Protein AF-A0A7C0UUV0-F1 (afdb_monomer_lite)

Radius of gyration: 14.95 Å; chains: 1; bounding box: 36×32×47 Å

Foldseek 3Di:
DEEWEFAPEEFEDPEEAEADDPDDPDQDEHEEYEYWLYEYADEVYFYYYHYPHHYNAYHQWDDWDQPAGPLGARTTIGYEFAYLVQPTCQSPADDPPSRQWGPQWDDTPPRDIHRTHGHRPDPDDRDGDDDGPRDRPTDD

pLDDT: mean 77.78, std 16.34, range [39.25, 96.31]

Sequence (140 aa):
LKDSYFYNNEVYCDRVLHIGSHYLPHISTIKNVVFYNNLFHIADDPLYIGSAVNIKALLFIVTMSLDPNIAGGLMLGGNYWSKSDGTGFSQTCKDSNSDGFCDEAYAGAPGIHDHFPLVDKSKRNSGAGVGCNRDLKLQM

Structure (mmCIF, N/CA/C/O backbone):
data_AF-A0A7C0UUV0-F1
#
_entry.id   AF-A0A7C0UUV0-F1
#
loop_
_atom_site.group_PDB
_atom_site.id
_atom_site.type_symbol
_atom_site.label_atom_id
_atom_site.label_alt_id
_atom_site.label_comp_id
_atom_site.label_asym_id
_atom_site.label_entity_id
_atom_site.label_seq_id
_atom_site.pdbx_PDB_ins_code
_atom_site.Cartn_x
_atom_site.Cartn_y
_atom_site.Cartn_z
_atom_site.occupancy
_atom_site.B_iso_or_equiv
_atom_site.auth_seq_id
_atom_site.auth_comp_id
_atom_site.auth_asym_id
_atom_site.auth_atom_id
_atom_site.pdbx_PDB_model_num
ATOM 1 N N . LEU A 1 1 ? 16.273 9.819 -16.321 1.00 69.06 1 LEU A N 1
ATOM 2 C CA . LEU A 1 1 ? 15.365 8.688 -16.020 1.00 69.06 1 LEU A CA 1
ATOM 3 C C . LEU A 1 1 ? 14.169 9.263 -15.283 1.00 69.06 1 LEU A C 1
ATOM 5 O O . LEU A 1 1 ? 14.400 10.068 -14.389 1.00 69.06 1 LEU A O 1
ATOM 9 N N . LYS A 1 2 ? 12.947 8.938 -15.702 1.00 74.75 2 LYS A N 1
ATOM 10 C CA . LYS A 1 2 ? 11.724 9.459 -15.079 1.00 74.75 2 LYS A CA 1
ATOM 11 C C . LYS A 1 2 ? 11.225 8.493 -14.008 1.00 74.75 2 LYS A C 1
ATOM 13 O O . LYS A 1 2 ? 11.501 7.293 -14.101 1.00 74.75 2 LYS A O 1
ATOM 18 N N . ASP A 1 3 ? 10.519 9.044 -13.033 1.00 82.12 3 ASP A N 1
ATOM 19 C CA . ASP A 1 3 ? 9.720 8.274 -12.087 1.00 82.12 3 ASP A CA 1
ATOM 20 C C . ASP A 1 3 ? 8.325 8.049 -12.691 1.00 82.12 3 ASP A C 1
ATOM 22 O O . ASP A 1 3 ? 7.911 8.760 -13.610 1.00 82.12 3 ASP A O 1
ATOM 26 N N . SER A 1 4 ? 7.630 7.012 -12.244 1.00 82.44 4 SER A N 1
ATOM 27 C CA . SER A 1 4 ? 6.272 6.677 -12.673 1.00 82.44 4 SER A CA 1
ATOM 28 C C . SER A 1 4 ? 5.428 6.378 -11.451 1.00 82.44 4 SER A C 1
ATOM 30 O O . SER A 1 4 ? 5.865 5.636 -10.575 1.00 82.44 4 SER A O 1
ATOM 32 N N . TYR A 1 5 ? 4.235 6.959 -11.395 1.00 83.94 5 TYR A N 1
ATOM 33 C CA . TYR A 1 5 ? 3.374 6.902 -10.224 1.00 83.94 5 TYR A CA 1
ATOM 34 C C . TYR A 1 5 ? 2.109 6.112 -10.548 1.00 83.94 5 TYR A C 1
ATOM 36 O O . TYR A 1 5 ? 1.467 6.313 -11.578 1.00 83.94 5 TYR A O 1
ATOM 44 N N . PHE A 1 6 ? 1.753 5.215 -9.641 1.00 83.19 6 PHE A N 1
ATOM 45 C CA . PHE A 1 6 ? 0.526 4.443 -9.664 1.00 83.19 6 PHE A CA 1
ATOM 46 C C . PHE A 1 6 ? -0.210 4.749 -8.374 1.00 83.19 6 PHE A C 1
ATOM 48 O O . PHE A 1 6 ? 0.236 4.360 -7.294 1.00 83.19 6 PHE A O 1
ATOM 55 N N . TYR A 1 7 ? -1.307 5.490 -8.485 1.00 87.25 7 TYR A N 1
ATOM 56 C CA . TYR A 1 7 ? -2.090 5.887 -7.330 1.00 87.25 7 TYR A CA 1
ATOM 57 C C . TYR A 1 7 ? -3.570 6.005 -7.634 1.00 87.25 7 TYR A C 1
ATOM 59 O O . TYR A 1 7 ? -3.967 6.202 -8.784 1.00 87.25 7 TYR A O 1
ATOM 67 N N . ASN A 1 8 ? -4.380 5.888 -6.583 1.00 86.38 8 ASN A N 1
ATOM 68 C CA . ASN A 1 8 ? -5.836 5.938 -6.657 1.00 86.38 8 ASN A CA 1
ATOM 69 C C . ASN A 1 8 ? -6.431 4.860 -7.582 1.00 86.38 8 ASN A C 1
ATOM 71 O O . ASN A 1 8 ? -7.452 5.079 -8.236 1.00 86.38 8 ASN A O 1
ATOM 75 N N . ASN A 1 9 ? -5.770 3.701 -7.664 1.00 82.00 9 ASN A N 1
ATOM 76 C CA . ASN A 1 9 ? -6.255 2.551 -8.416 1.00 82.00 9 ASN A CA 1
ATOM 77 C C . ASN A 1 9 ? -6.900 1.530 -7.488 1.00 82.00 9 ASN A C 1
ATOM 79 O O . ASN A 1 9 ? -6.470 1.345 -6.351 1.00 82.00 9 ASN A O 1
ATOM 83 N N . GLU A 1 10 ? -7.873 0.809 -8.025 1.00 82.88 10 GLU A N 1
ATOM 84 C CA . GLU A 1 10 ? -8.420 -0.391 -7.411 1.00 82.88 10 GLU A CA 1
ATOM 85 C C . GLU A 1 10 ? -8.028 -1.595 -8.267 1.00 82.88 10 GLU A C 1
ATOM 87 O O . GLU A 1 10 ? -8.292 -1.640 -9.470 1.00 82.88 10 GLU A O 1
ATOM 92 N N . VAL A 1 11 ? -7.325 -2.534 -7.647 1.00 77.75 11 VAL A N 1
ATOM 93 C CA . VAL A 1 11 ? -6.584 -3.599 -8.309 1.00 77.75 11 VAL A CA 1
ATOM 94 C C . VAL A 1 11 ? -7.124 -4.922 -7.820 1.00 77.75 11 VAL A C 1
ATOM 96 O O . VAL A 1 11 ? -6.923 -5.301 -6.673 1.00 77.75 11 VAL A O 1
ATOM 99 N N . TYR A 1 12 ? -7.788 -5.635 -8.713 1.00 73.75 12 TYR A N 1
ATOM 100 C CA . TYR A 1 12 ? -8.291 -6.977 -8.474 1.00 73.75 12 TYR A CA 1
ATOM 101 C C . TYR A 1 12 ? -7.336 -7.919 -9.198 1.00 73.75 12 TYR A C 1
ATOM 103 O O . TYR A 1 12 ? -7.251 -7.856 -10.425 1.00 73.75 12 TYR A O 1
ATOM 111 N N . CYS A 1 13 ? -6.521 -8.685 -8.471 1.00 62.88 13 CYS A N 1
ATOM 112 C CA . CYS A 1 13 ? -5.468 -9.492 -9.086 1.00 62.88 13 CYS A CA 1
ATOM 113 C C . CYS A 1 13 ? -5.557 -10.964 -8.707 1.00 62.88 13 CYS A C 1
ATOM 115 O O . CYS A 1 13 ? -5.353 -11.333 -7.555 1.00 62.88 13 CYS A O 1
ATOM 117 N N . ASP A 1 14 ? -5.689 -11.785 -9.752 1.00 53.75 14 ASP A N 1
ATOM 118 C CA . ASP A 1 14 ? -5.602 -13.240 -9.675 1.00 53.75 14 ASP A CA 1
ATOM 119 C C . ASP A 1 14 ? -4.273 -13.782 -10.223 1.00 53.75 14 ASP A C 1
ATOM 121 O O . ASP A 1 14 ? -4.202 -14.999 -10.366 1.00 53.75 14 ASP A O 1
ATOM 125 N N . ARG A 1 15 ? -3.262 -12.947 -10.587 1.00 57.81 15 ARG A N 1
ATOM 126 C CA . ARG A 1 15 ? -1.835 -13.383 -10.615 1.00 57.81 15 ARG A CA 1
ATOM 127 C C . ARG A 1 15 ? -0.718 -12.408 -11.039 1.00 57.81 15 ARG A C 1
ATOM 129 O O . ARG A 1 15 ? 0.405 -12.673 -10.631 1.00 57.81 15 ARG A O 1
ATOM 136 N N . VAL A 1 16 ? -0.896 -11.328 -11.814 1.00 62.53 16 VAL A N 1
ATOM 137 C CA . VAL A 1 16 ? 0.264 -10.475 -12.210 1.00 62.53 16 VAL A CA 1
ATOM 138 C C . VAL A 1 16 ? -0.127 -9.025 -12.509 1.00 62.53 16 VAL A C 1
ATOM 140 O O . VAL A 1 16 ? -1.012 -8.783 -13.327 1.00 62.53 16 VAL A O 1
ATOM 143 N N . LEU A 1 17 ? 0.607 -8.069 -11.934 1.00 71.31 17 LEU A N 1
ATOM 144 C CA . LEU A 1 17 ? 0.641 -6.677 -12.362 1.00 71.31 17 LEU A CA 1
ATOM 145 C C . LEU A 1 17 ? 1.739 -6.463 -13.415 1.00 71.31 17 LEU A C 1
ATOM 147 O O . LEU A 1 17 ? 2.918 -6.634 -13.113 1.00 71.31 17 LEU A O 1
ATOM 151 N N . HIS A 1 18 ? 1.377 -6.050 -14.631 1.00 70.06 18 HIS A N 1
ATOM 152 C CA . HIS A 1 18 ? 2.342 -5.753 -15.695 1.00 70.06 18 HIS A CA 1
ATOM 153 C C . HIS A 1 18 ? 2.662 -4.255 -15.785 1.00 70.06 18 HIS A C 1
ATOM 155 O O . HIS A 1 18 ? 1.771 -3.428 -15.966 1.00 70.06 18 HIS A O 1
ATOM 161 N N . ILE A 1 19 ? 3.949 -3.908 -15.711 1.00 72.00 19 ILE A N 1
ATOM 162 C CA . ILE A 1 19 ? 4.464 -2.549 -15.899 1.00 72.00 19 ILE A CA 1
ATOM 163 C C . ILE A 1 19 ? 5.066 -2.425 -17.308 1.00 72.00 19 ILE A C 1
ATOM 165 O O . ILE A 1 19 ? 6.043 -3.096 -17.650 1.00 72.00 19 ILE A O 1
ATOM 169 N N . GLY A 1 20 ? 4.494 -1.523 -18.111 1.00 63.03 20 GLY A N 1
ATOM 170 C CA . GLY A 1 20 ? 4.870 -1.285 -19.510 1.00 63.03 20 GLY A CA 1
ATOM 171 C C . GLY A 1 20 ? 3.947 -2.009 -20.497 1.00 63.03 20 GLY A C 1
ATOM 172 O O . GLY A 1 20 ? 3.619 -3.176 -20.311 1.00 63.03 20 GLY A O 1
ATOM 173 N N . SER A 1 21 ? 3.491 -1.307 -21.539 1.00 53.56 21 SER A N 1
ATOM 174 C CA . SER A 1 21 ? 2.596 -1.864 -22.559 1.00 53.56 21 SER A CA 1
ATOM 175 C C . SER A 1 21 ? 3.356 -2.574 -23.687 1.00 53.56 21 SER A C 1
ATOM 177 O O . SER A 1 21 ? 4.520 -2.287 -23.967 1.00 53.56 21 SER A O 1
ATOM 179 N N . HIS A 1 22 ? 2.640 -3.470 -24.370 1.00 50.31 22 HIS A N 1
ATOM 180 C CA . HIS A 1 22 ? 3.045 -4.355 -25.473 1.00 50.31 22 HIS A CA 1
ATOM 181 C C . HIS A 1 22 ? 3.671 -3.701 -26.732 1.00 50.31 22 HIS A C 1
ATOM 183 O O . HIS A 1 22 ? 3.867 -4.394 -27.726 1.00 50.31 22 HIS A O 1
ATOM 189 N N . TYR A 1 23 ? 3.992 -2.403 -26.741 1.00 42.34 23 TYR A N 1
ATOM 190 C CA . TYR A 1 23 ? 4.429 -1.687 -27.948 1.00 42.34 23 TYR A CA 1
ATOM 191 C C . TYR A 1 23 ? 5.442 -0.566 -27.660 1.00 42.34 23 TYR A C 1
ATOM 193 O O . TYR A 1 23 ? 5.202 0.597 -27.976 1.00 42.34 23 TYR A O 1
ATOM 201 N N . LEU A 1 24 ? 6.613 -0.896 -27.105 1.00 50.31 24 LEU A N 1
ATOM 202 C CA . LEU A 1 24 ? 7.768 0.009 -27.155 1.00 50.31 24 LEU A CA 1
ATOM 203 C C . LEU A 1 24 ? 8.971 -0.697 -27.803 1.00 50.31 24 LEU A C 1
ATOM 205 O O . LEU A 1 24 ? 9.565 -1.572 -27.178 1.00 50.31 24 LEU A O 1
ATOM 209 N N . PRO A 1 25 ? 9.380 -0.314 -29.030 1.00 46.84 25 PRO A N 1
ATOM 210 C CA . PRO A 1 25 ? 10.574 -0.860 -29.683 1.00 46.84 25 PRO A CA 1
ATOM 211 C C . PRO A 1 25 ? 11.894 -0.375 -29.053 1.00 46.84 25 PRO A C 1
ATOM 213 O O . PRO A 1 25 ? 12.971 -0.767 -29.491 1.00 46.84 25 PRO A O 1
ATOM 216 N N . HIS A 1 26 ? 11.833 0.448 -28.003 1.00 53.47 26 HIS A N 1
ATOM 217 C CA . HIS A 1 26 ? 12.985 0.856 -27.210 1.00 53.47 26 HIS A CA 1
ATOM 218 C C . HIS A 1 26 ? 12.741 0.489 -25.750 1.00 53.47 26 HIS A C 1
ATOM 220 O O . HIS A 1 26 ? 11.821 1.019 -25.130 1.00 53.47 26 HIS A O 1
ATOM 226 N N . ILE A 1 27 ? 13.583 -0.394 -25.204 1.00 57.38 27 ILE A N 1
ATOM 227 C CA . ILE A 1 27 ? 13.633 -0.695 -23.769 1.00 57.38 27 ILE A CA 1
ATOM 228 C C . ILE A 1 27 ? 13.945 0.618 -23.046 1.00 57.38 27 ILE A C 1
ATOM 230 O O . ILE A 1 27 ? 15.091 1.067 -22.993 1.00 57.38 27 ILE A O 1
ATOM 234 N N . SER A 1 28 ? 12.909 1.278 -22.545 1.00 72.06 28 SER A N 1
ATOM 235 C CA . SER A 1 28 ? 13.045 2.463 -21.716 1.00 72.06 28 SER A CA 1
ATOM 236 C C . SER A 1 28 ? 13.458 2.034 -20.307 1.00 72.06 28 SER A C 1
ATOM 238 O O . SER A 1 28 ? 13.091 0.962 -19.823 1.00 72.06 28 SER A O 1
ATOM 240 N N . THR A 1 29 ? 14.270 2.859 -19.646 1.00 79.00 29 THR A N 1
ATOM 241 C CA . THR A 1 29 ? 14.623 2.658 -18.237 1.00 79.00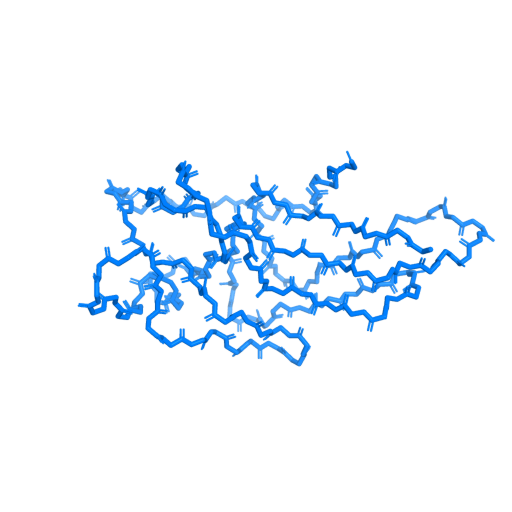 29 THR A CA 1
ATOM 242 C C . THR A 1 29 ? 13.809 3.627 -17.389 1.00 79.00 29 THR A C 1
ATOM 244 O O . THR A 1 29 ? 13.899 4.848 -17.565 1.00 79.00 29 THR A O 1
ATOM 247 N N . ILE A 1 30 ? 13.045 3.087 -16.445 1.00 80.12 30 ILE A N 1
ATOM 248 C CA . ILE A 1 30 ? 12.335 3.835 -15.408 1.00 80.12 30 ILE A CA 1
ATOM 249 C C . ILE A 1 30 ? 13.227 3.868 -14.166 1.00 80.12 30 ILE A C 1
ATOM 251 O O . ILE A 1 30 ? 13.841 2.864 -13.795 1.00 80.12 30 ILE A O 1
ATOM 255 N N . LYS A 1 31 ? 13.354 5.045 -13.543 1.00 85.31 31 LYS A N 1
ATOM 256 C CA . LYS A 1 31 ? 14.131 5.181 -12.305 1.00 85.31 31 LYS A CA 1
ATOM 257 C C . LYS A 1 31 ? 13.349 4.535 -11.168 1.00 85.31 31 LYS A C 1
ATOM 259 O O . LYS A 1 31 ? 13.751 3.478 -10.696 1.00 85.31 31 LYS A O 1
ATOM 264 N N . ASN A 1 32 ? 12.219 5.128 -10.808 1.00 85.75 32 ASN A N 1
ATOM 265 C CA . ASN A 1 32 ? 11.358 4.612 -9.759 1.00 85.75 32 ASN A CA 1
ATOM 266 C C . ASN A 1 32 ? 9.956 4.347 -10.297 1.00 85.75 32 ASN A C 1
ATOM 268 O O . ASN A 1 32 ? 9.407 5.177 -11.019 1.00 85.75 32 ASN A O 1
ATOM 272 N N . VAL A 1 33 ? 9.366 3.228 -9.892 1.00 86.00 33 VAL A N 1
ATOM 273 C CA . VAL A 1 33 ? 7.914 3.056 -9.928 1.00 86.00 33 VAL A CA 1
ATOM 274 C C . VAL A 1 33 ? 7.393 3.183 -8.507 1.00 86.00 33 VAL A C 1
ATOM 276 O O . VAL A 1 33 ? 7.812 2.425 -7.636 1.00 86.00 33 VAL A O 1
ATOM 279 N N . VAL A 1 34 ? 6.508 4.149 -8.280 1.00 87.69 34 VAL A N 1
ATOM 280 C CA . VAL A 1 34 ? 5.972 4.498 -6.965 1.00 87.69 34 VAL A CA 1
ATOM 281 C C . VAL A 1 34 ? 4.499 4.114 -6.892 1.00 87.69 34 VAL A C 1
ATOM 283 O O . VAL A 1 34 ? 3.708 4.545 -7.728 1.00 87.69 34 VAL A O 1
ATOM 286 N N . PHE A 1 35 ? 4.137 3.331 -5.882 1.00 88.56 35 PHE A N 1
ATOM 287 C CA . PHE A 1 35 ? 2.779 2.901 -5.576 1.00 88.56 35 PHE A CA 1
ATOM 288 C C . PHE A 1 35 ? 2.325 3.541 -4.270 1.00 88.56 35 PHE A C 1
ATOM 290 O O . PHE A 1 35 ? 2.898 3.261 -3.213 1.00 88.56 35 PHE A O 1
ATOM 297 N N . TYR A 1 36 ? 1.283 4.366 -4.337 1.00 91.69 36 TYR A N 1
ATOM 298 C CA . TYR A 1 36 ? 0.625 4.895 -3.147 1.00 91.69 36 TYR A CA 1
ATOM 299 C C . TYR A 1 36 ? -0.876 5.069 -3.372 1.00 91.69 36 TYR A C 1
ATOM 301 O O . TYR A 1 36 ? -1.325 5.194 -4.501 1.00 91.69 36 TYR A O 1
ATOM 309 N N . ASN A 1 37 ? -1.668 5.118 -2.309 1.00 91.75 37 ASN A N 1
ATOM 310 C CA . ASN A 1 37 ? -3.110 5.273 -2.337 1.00 91.75 37 ASN A CA 1
ATOM 311 C C . ASN A 1 37 ? -3.830 4.313 -3.308 1.00 91.75 37 ASN A C 1
ATOM 313 O O . ASN A 1 37 ? -4.786 4.703 -3.974 1.00 91.75 37 ASN A O 1
ATOM 317 N N . ASN A 1 38 ? -3.355 3.074 -3.448 1.00 89.25 38 ASN A N 1
ATOM 318 C CA . ASN A 1 38 ? -4.051 2.039 -4.217 1.00 89.25 38 ASN A CA 1
ATOM 319 C C . ASN A 1 38 ? -4.761 1.067 -3.281 1.00 89.25 38 ASN A C 1
ATOM 321 O O . ASN A 1 38 ? -4.351 0.886 -2.137 1.00 89.25 38 ASN A O 1
ATOM 325 N N . LEU A 1 39 ? -5.798 0.415 -3.790 1.00 88.94 39 LEU A N 1
ATOM 326 C CA . LEU A 1 39 ? -6.523 -0.648 -3.117 1.00 88.94 39 LEU A CA 1
ATOM 327 C C . LEU A 1 39 ? -6.254 -1.955 -3.868 1.00 88.94 39 LEU A C 1
ATOM 329 O O . LEU A 1 39 ? -6.737 -2.147 -4.978 1.00 88.94 39 LEU A O 1
ATOM 333 N N . PHE A 1 40 ? -5.465 -2.839 -3.269 1.00 87.56 40 PHE A N 1
ATOM 334 C CA . PHE A 1 40 ? -5.182 -4.176 -3.768 1.00 87.56 40 PHE A CA 1
ATOM 335 C C . PHE A 1 40 ? -6.134 -5.187 -3.127 1.00 87.56 40 PHE A C 1
ATOM 337 O O . PHE A 1 40 ? -6.091 -5.425 -1.920 1.00 87.56 40 PHE A O 1
ATOM 344 N N . HIS A 1 41 ? -6.976 -5.807 -3.944 1.00 83.06 41 HIS A N 1
ATOM 345 C CA . HIS A 1 41 ? -7.727 -7.013 -3.611 1.00 83.06 41 HIS A CA 1
ATOM 346 C C . HIS A 1 41 ? -6.862 -8.209 -3.989 1.00 83.06 41 HIS A C 1
ATOM 348 O O . HIS A 1 41 ? -6.774 -8.585 -5.162 1.00 83.06 41 HIS A O 1
ATOM 354 N N . ILE A 1 42 ? -6.155 -8.751 -3.001 1.00 76.00 42 ILE A N 1
ATOM 355 C CA . ILE A 1 42 ? -5.284 -9.907 -3.181 1.00 76.00 42 ILE A CA 1
ATOM 356 C C . ILE A 1 42 ? -6.131 -11.163 -2.973 1.00 76.00 42 ILE A C 1
ATOM 358 O O . ILE A 1 42 ? -6.821 -11.297 -1.961 1.00 76.00 42 ILE A O 1
ATOM 362 N N . ALA A 1 43 ? -6.094 -12.073 -3.943 1.00 69.88 43 ALA A N 1
ATOM 363 C CA . ALA A 1 43 ? -6.605 -13.428 -3.774 1.00 69.88 43 ALA A CA 1
ATOM 364 C C . ALA A 1 43 ? -5.675 -14.247 -2.848 1.00 69.88 43 ALA A C 1
ATOM 366 O O . ALA A 1 43 ? -4.753 -13.714 -2.233 1.00 69.88 43 ALA A O 1
ATOM 367 N N . ASP A 1 44 ? -5.877 -15.560 -2.743 1.00 67.88 44 ASP A N 1
ATOM 368 C CA . ASP A 1 44 ? -4.928 -16.425 -2.022 1.00 67.88 44 ASP A CA 1
ATOM 369 C C . ASP A 1 44 ? -3.552 -16.506 -2.709 1.00 67.88 44 ASP A C 1
ATOM 371 O O . ASP A 1 44 ? -2.544 -16.784 -2.056 1.00 67.88 44 ASP A O 1
ATOM 375 N N . ASP A 1 45 ? -3.495 -16.217 -4.013 1.00 67.44 45 ASP A N 1
ATOM 376 C CA . ASP A 1 45 ? -2.251 -16.160 -4.776 1.00 67.44 45 ASP A CA 1
ATOM 377 C C . ASP A 1 45 ? -1.519 -14.814 -4.564 1.00 67.44 45 ASP A C 1
ATOM 379 O O . ASP A 1 45 ? -2.141 -13.746 -4.606 1.00 67.44 45 ASP A O 1
ATOM 383 N N . PRO A 1 46 ? -0.183 -14.820 -4.391 1.00 67.38 46 PRO A N 1
ATOM 384 C CA . PRO A 1 46 ? 0.588 -13.596 -4.207 1.00 67.38 46 PRO A CA 1
ATOM 385 C C . PRO A 1 46 ? 0.589 -12.708 -5.463 1.00 67.38 46 PRO A C 1
ATOM 387 O O . PRO A 1 46 ? 0.681 -13.184 -6.595 1.00 67.38 46 PRO A O 1
ATOM 390 N N . LEU A 1 47 ? 0.553 -11.386 -5.257 1.00 75.75 47 LEU A N 1
ATOM 391 C CA . LEU A 1 47 ? 0.731 -10.397 -6.322 1.00 75.75 47 LEU A CA 1
ATOM 392 C C . LEU A 1 47 ? 2.167 -10.456 -6.864 1.00 75.75 47 LEU A C 1
ATOM 394 O O . LEU A 1 47 ? 3.118 -10.215 -6.125 1.00 75.75 47 LEU A O 1
ATOM 398 N N . TYR A 1 48 ? 2.324 -10.702 -8.164 1.00 75.25 48 TYR A N 1
ATOM 399 C CA . TYR A 1 48 ? 3.612 -10.600 -8.854 1.00 75.25 48 TYR A CA 1
ATOM 400 C C . TYR A 1 48 ? 3.679 -9.346 -9.717 1.00 75.25 48 TYR A C 1
ATOM 402 O O . TYR A 1 48 ? 2.695 -8.977 -10.351 1.00 75.25 48 TYR A O 1
ATOM 410 N N . ILE A 1 49 ? 4.852 -8.717 -9.791 1.00 75.12 49 ILE A N 1
ATOM 411 C CA . ILE A 1 49 ? 5.099 -7.569 -10.669 1.00 75.12 49 ILE A CA 1
ATOM 412 C C . ILE A 1 49 ? 5.945 -8.036 -11.851 1.00 75.12 49 ILE A C 1
ATOM 414 O O . ILE A 1 49 ? 7.129 -8.336 -11.703 1.00 75.12 49 ILE A O 1
ATOM 418 N N . GLY A 1 50 ? 5.330 -8.101 -13.027 1.00 74.50 50 GLY A N 1
ATOM 419 C CA . GLY A 1 50 ? 6.022 -8.286 -14.298 1.00 74.50 50 GLY A CA 1
ATOM 420 C C . GLY A 1 50 ? 6.375 -6.933 -14.910 1.00 74.50 50 GLY A C 1
ATOM 421 O O . GLY A 1 50 ? 5.593 -5.990 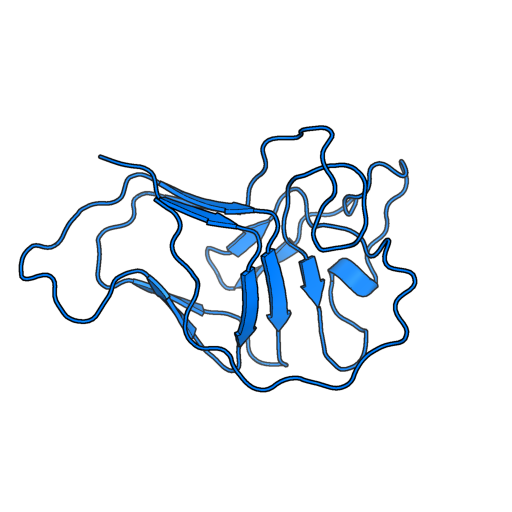-14.822 1.00 74.50 50 GLY A O 1
ATOM 422 N N . SER A 1 51 ? 7.534 -6.815 -15.557 1.00 74.19 51 SER A N 1
ATOM 423 C CA . SER A 1 51 ? 7.935 -5.581 -16.242 1.00 74.19 51 SER A CA 1
ATOM 424 C C . SER A 1 51 ? 8.479 -5.873 -17.634 1.00 74.19 51 SER A C 1
ATOM 426 O O . SER A 1 51 ? 9.340 -6.735 -17.796 1.00 74.19 51 SER A O 1
ATOM 428 N N . ALA A 1 52 ? 8.013 -5.115 -18.628 1.00 73.50 52 ALA A N 1
ATOM 429 C CA . ALA A 1 52 ? 8.573 -5.104 -19.983 1.00 73.50 52 ALA A CA 1
ATOM 430 C C . ALA A 1 52 ? 9.711 -4.071 -20.150 1.00 73.50 52 ALA A C 1
ATOM 432 O O . ALA A 1 52 ? 10.278 -3.923 -21.232 1.00 73.50 52 ALA A O 1
ATOM 433 N N . VAL A 1 53 ? 10.035 -3.334 -19.083 1.00 75.19 53 VAL A N 1
ATOM 434 C CA . VAL A 1 53 ? 11.023 -2.245 -19.053 1.00 75.19 53 VAL A CA 1
ATOM 435 C C . VAL A 1 53 ? 12.042 -2.447 -17.929 1.00 75.19 53 VAL A C 1
ATOM 437 O O . VAL A 1 53 ? 11.793 -3.177 -16.968 1.00 75.19 53 VAL A O 1
ATOM 440 N N . ASN A 1 54 ? 13.195 -1.777 -18.014 1.00 80.62 54 ASN A N 1
ATOM 441 C CA . ASN A 1 54 ? 14.171 -1.795 -16.922 1.00 80.62 54 ASN A CA 1
ATOM 442 C C . ASN A 1 54 ? 13.719 -0.850 -15.801 1.00 80.62 54 ASN A C 1
ATOM 444 O O . ASN A 1 54 ? 13.674 0.364 -15.999 1.00 80.62 54 ASN A O 1
ATOM 448 N N . ILE A 1 55 ? 13.424 -1.398 -14.622 1.00 82.69 55 ILE A N 1
ATOM 449 C CA . ILE A 1 55 ? 13.042 -0.639 -13.423 1.00 82.69 55 ILE A CA 1
ATOM 450 C C . ILE A 1 55 ? 14.204 -0.691 -12.435 1.00 82.69 55 ILE A C 1
ATOM 452 O O . ILE A 1 55 ? 14.662 -1.778 -12.091 1.00 82.69 55 ILE A O 1
ATOM 456 N N . LYS A 1 56 ? 14.689 0.468 -11.968 1.00 86.31 56 LYS A N 1
ATOM 457 C CA . LYS A 1 56 ? 15.754 0.487 -10.949 1.00 86.31 56 LYS A CA 1
ATOM 458 C C . LYS A 1 56 ? 15.228 0.257 -9.535 1.00 86.31 56 LYS A C 1
ATOM 460 O O . LYS A 1 56 ? 15.932 -0.357 -8.741 1.00 86.31 56 LYS A O 1
ATOM 465 N N . ALA A 1 57 ? 14.034 0.755 -9.222 1.00 86.62 57 ALA A N 1
ATOM 466 C CA . ALA A 1 57 ? 13.412 0.573 -7.916 1.00 86.62 57 ALA A CA 1
ATOM 467 C C . ALA A 1 57 ? 11.880 0.503 -8.000 1.00 86.62 57 ALA A C 1
ATOM 469 O O . ALA A 1 57 ? 11.249 1.260 -8.744 1.00 86.62 57 ALA A O 1
ATOM 470 N N . LEU A 1 58 ? 11.307 -0.385 -7.187 1.00 86.94 58 LEU A N 1
ATOM 471 C CA . LEU A 1 58 ? 9.884 -0.444 -6.862 1.00 86.94 58 LEU A CA 1
ATOM 472 C C . LEU A 1 58 ? 9.696 0.144 -5.466 1.00 86.94 58 LEU A C 1
ATOM 474 O O . LEU A 1 58 ? 10.399 -0.236 -4.532 1.00 86.94 58 LEU A O 1
ATOM 478 N N . LEU A 1 59 ? 8.775 1.088 -5.345 1.00 88.12 59 LEU A N 1
ATOM 479 C CA . LEU A 1 59 ? 8.587 1.900 -4.155 1.00 88.12 59 LEU A CA 1
ATOM 480 C C . LEU A 1 59 ? 7.114 1.847 -3.737 1.00 88.12 59 LEU A C 1
ATOM 482 O O . LEU A 1 59 ? 6.287 2.545 -4.309 1.00 88.12 59 LEU A O 1
ATOM 486 N N . PHE A 1 60 ? 6.786 1.043 -2.727 1.00 85.12 60 PHE A N 1
ATOM 487 C CA . PHE A 1 60 ? 5.484 1.067 -2.048 1.00 85.12 60 PHE A CA 1
ATOM 488 C C . PHE A 1 60 ? 5.596 2.004 -0.850 1.00 85.12 60 PHE A C 1
ATOM 490 O O . PHE A 1 60 ? 5.808 1.596 0.290 1.00 85.12 60 PHE A O 1
ATOM 497 N N . ILE A 1 61 ? 5.654 3.294 -1.160 1.00 75.62 61 ILE A N 1
ATOM 498 C CA . ILE A 1 61 ? 5.997 4.333 -0.199 1.00 75.62 61 ILE A CA 1
ATOM 499 C C . ILE A 1 61 ? 5.287 5.6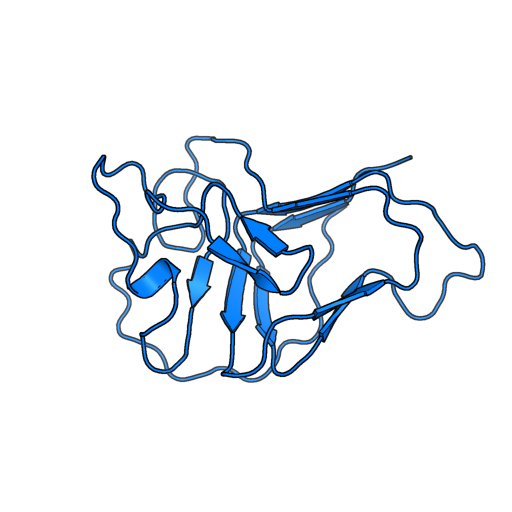37 -0.558 1.00 75.62 61 ILE A C 1
ATOM 501 O O . ILE A 1 61 ? 4.984 5.962 -1.701 1.00 75.62 61 ILE A O 1
ATOM 505 N N . VAL A 1 62 ? 5.042 6.343 0.528 1.00 67.62 62 VAL A N 1
ATOM 506 C CA . VAL A 1 62 ? 4.328 7.576 0.797 1.00 67.62 62 VAL A CA 1
ATOM 507 C C . VAL A 1 62 ? 5.013 8.875 0.350 1.00 67.62 62 VAL A C 1
ATOM 509 O O . VAL A 1 62 ? 6.231 9.028 0.438 1.00 67.62 62 VAL A O 1
ATOM 512 N N . THR A 1 63 ? 4.160 9.870 0.085 1.00 66.38 63 THR A N 1
ATOM 513 C CA . THR A 1 63 ? 4.259 11.244 0.621 1.00 66.38 63 THR A CA 1
ATOM 514 C C . THR A 1 63 ? 3.112 11.458 1.617 1.00 66.38 63 THR A C 1
ATOM 516 O O . THR A 1 63 ? 1.965 11.304 1.211 1.00 66.38 63 THR A O 1
ATOM 519 N N . MET A 1 64 ? 3.393 11.764 2.895 1.00 73.56 64 MET A N 1
ATOM 520 C CA . MET A 1 64 ? 2.346 11.960 3.914 1.00 73.56 64 MET A CA 1
ATOM 521 C C . MET A 1 64 ? 1.803 13.365 3.735 1.00 73.56 64 MET A C 1
ATOM 523 O O . MET A 1 64 ? 2.449 14.337 4.125 1.00 73.56 64 MET A O 1
ATOM 527 N N . SER A 1 65 ? 0.638 13.479 3.116 1.00 84.44 65 SER A N 1
ATOM 528 C CA . SER A 1 65 ? -0.070 14.749 2.997 1.00 84.44 65 SER A CA 1
ATOM 529 C C . SER A 1 65 ? -1.463 14.627 3.591 1.00 84.44 65 SER A C 1
ATOM 531 O O . SER A 1 65 ? -2.078 13.563 3.546 1.00 84.44 65 SER A O 1
ATOM 533 N N . LEU A 1 66 ? -1.954 15.727 4.158 1.00 88.06 66 LEU A N 1
ATOM 534 C CA . LEU A 1 66 ? -3.318 15.820 4.664 1.00 88.06 66 LEU A CA 1
ATOM 535 C C . LEU A 1 66 ? -4.291 15.899 3.479 1.00 88.06 66 LEU A C 1
ATOM 537 O O . LEU A 1 66 ? -4.572 16.984 2.979 1.00 88.06 66 LEU A O 1
ATOM 541 N N . ASP A 1 67 ? -4.742 14.740 3.012 1.00 88.56 67 ASP A N 1
ATOM 542 C CA . ASP A 1 67 ? -5.679 14.562 1.903 1.00 88.56 67 ASP A CA 1
ATOM 543 C C . ASP A 1 67 ? -6.340 13.173 2.049 1.00 88.56 67 ASP A C 1
ATOM 545 O O . ASP A 1 67 ? -5.651 12.231 2.462 1.00 88.56 67 ASP A O 1
ATOM 549 N N . PRO A 1 68 ? -7.651 12.999 1.787 1.00 88.88 68 PRO A N 1
ATOM 550 C CA . PRO A 1 68 ? -8.306 11.717 2.001 1.00 88.88 68 PRO A CA 1
ATOM 551 C C . PRO A 1 68 ? -7.713 10.583 1.158 1.00 88.88 68 PRO A C 1
ATOM 553 O O . PRO A 1 68 ? -7.454 10.741 -0.035 1.00 88.88 68 PRO A O 1
ATOM 556 N N . ASN A 1 69 ? -7.559 9.409 1.770 1.00 91.31 69 ASN A N 1
ATOM 557 C CA . ASN A 1 69 ? -7.082 8.205 1.091 1.00 91.31 69 ASN A CA 1
ATOM 558 C C . ASN A 1 69 ? -8.226 7.252 0.699 1.00 91.31 69 ASN A C 1
ATOM 560 O O . ASN A 1 69 ? -9.359 7.346 1.179 1.00 91.31 69 ASN A O 1
ATOM 564 N N . ILE A 1 70 ? -7.913 6.286 -0.166 1.00 90.38 70 ILE A N 1
ATOM 565 C CA . ILE A 1 70 ? -8.851 5.303 -0.723 1.00 90.38 70 ILE A CA 1
ATOM 566 C C . ILE A 1 70 ? -9.453 4.371 0.341 1.00 90.38 70 ILE A C 1
ATOM 568 O O . ILE A 1 70 ? -10.531 3.816 0.121 1.00 90.38 70 ILE A O 1
ATOM 572 N N . ALA A 1 71 ? -8.809 4.247 1.508 1.00 91.56 71 ALA A N 1
ATOM 573 C CA . ALA A 1 71 ? -9.279 3.485 2.666 1.00 91.56 71 ALA A CA 1
ATOM 574 C C . ALA A 1 71 ? -10.171 4.310 3.621 1.00 91.56 71 ALA A C 1
ATOM 576 O O . ALA A 1 71 ? -10.642 3.797 4.634 1.00 91.56 71 ALA A O 1
ATOM 577 N N . GLY A 1 72 ? -10.451 5.579 3.294 1.00 89.81 72 GLY A N 1
ATOM 578 C CA . GLY A 1 72 ? -11.321 6.465 4.073 1.00 89.81 72 GLY A CA 1
ATOM 579 C C .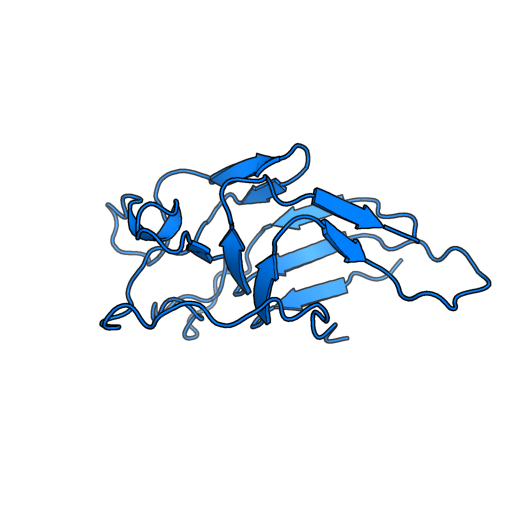 GLY A 1 72 ? -10.626 7.230 5.205 1.00 89.81 72 GLY A C 1
ATOM 580 O O . GLY A 1 72 ? -11.312 7.878 5.994 1.00 89.81 72 GLY A O 1
ATOM 581 N N . GLY A 1 73 ? -9.296 7.161 5.305 1.00 90.00 73 GLY A N 1
ATOM 582 C CA . GLY A 1 73 ? -8.499 7.969 6.232 1.00 90.00 73 GLY A CA 1
ATOM 583 C C . GLY A 1 73 ? -8.228 9.383 5.704 1.00 90.00 73 GLY A C 1
ATOM 584 O O . GLY A 1 73 ? -8.492 9.680 4.542 1.00 90.00 73 GLY A O 1
ATOM 585 N N . LEU A 1 74 ? -7.688 10.258 6.560 1.00 90.44 74 LEU A N 1
ATOM 586 C CA . LEU A 1 74 ? -7.406 11.673 6.246 1.00 90.44 74 LEU A CA 1
ATOM 587 C C . LEU A 1 74 ? -5.988 11.928 5.708 1.00 90.44 74 LEU A C 1
ATOM 589 O O . LEU A 1 74 ? -5.653 13.071 5.401 1.00 90.44 74 LEU A O 1
ATOM 593 N N . MET A 1 75 ? -5.145 10.896 5.663 1.00 90.94 75 MET A N 1
ATOM 594 C CA . MET A 1 75 ? -3.746 11.010 5.263 1.00 90.94 75 MET A CA 1
ATOM 595 C C . MET A 1 75 ? -3.486 10.207 3.995 1.00 90.94 75 MET A C 1
ATOM 597 O O . MET A 1 75 ? -3.703 8.995 3.968 1.00 90.94 75 M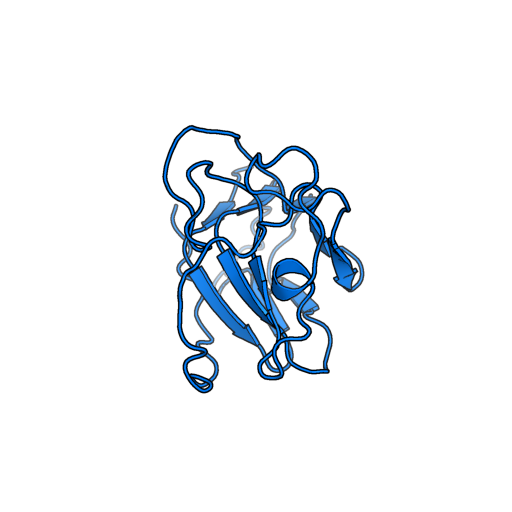ET A O 1
ATOM 601 N N . LEU A 1 76 ? -2.991 10.876 2.958 1.00 90.44 76 LEU A N 1
ATOM 602 C CA . LEU A 1 76 ? -2.626 10.254 1.695 1.00 90.44 76 LEU A CA 1
ATOM 603 C C . LEU A 1 76 ? -1.285 9.544 1.839 1.00 90.44 76 LEU A C 1
ATOM 605 O O . LEU A 1 76 ? -0.352 10.058 2.457 1.00 90.44 76 LEU A O 1
ATOM 609 N N . GLY A 1 77 ? -1.196 8.351 1.263 1.00 90.81 77 GLY A N 1
ATOM 610 C CA . GLY A 1 77 ? -0.033 7.505 1.427 1.00 90.81 77 GLY A CA 1
ATOM 611 C C . GLY A 1 77 ? -0.342 6.036 1.187 1.00 90.81 77 GLY A C 1
ATOM 612 O O . GLY A 1 77 ? -1.470 5.705 0.827 1.00 90.81 77 GLY A O 1
ATOM 613 N N . GLY A 1 78 ? 0.666 5.189 1.411 1.00 92.44 78 GLY A N 1
ATOM 614 C CA . GLY A 1 78 ? 0.514 3.749 1.610 1.00 92.44 78 GLY A CA 1
ATOM 615 C C . GLY A 1 78 ? -0.194 3.009 0.495 1.00 92.44 78 GLY A C 1
ATOM 616 O O . GLY A 1 78 ? -0.484 3.564 -0.550 1.00 92.44 78 GLY A O 1
ATOM 617 N N . ASN A 1 79 ? -0.541 1.754 0.710 1.00 93.44 79 ASN A N 1
ATOM 618 C CA . ASN A 1 79 ? -1.553 1.074 -0.086 1.00 93.44 79 ASN A CA 1
ATOM 619 C C . ASN A 1 79 ? -2.440 0.249 0.844 1.00 93.44 79 ASN A C 1
ATOM 621 O O . ASN A 1 79 ? -2.045 -0.117 1.949 1.00 93.44 79 ASN A O 1
ATOM 625 N N . TYR A 1 80 ? -3.662 -0.014 0.404 1.00 93.25 80 TYR A N 1
ATOM 626 C CA . TYR A 1 80 ? -4.617 -0.840 1.120 1.00 93.25 80 TYR A CA 1
ATOM 627 C C . TYR A 1 80 ? -4.572 -2.263 0.565 1.00 93.25 80 TYR A C 1
ATOM 629 O O . TYR A 1 80 ? -4.757 -2.468 -0.631 1.00 93.25 80 TYR A O 1
ATOM 637 N N . TRP A 1 81 ? -4.330 -3.242 1.429 1.00 92.25 81 TRP A N 1
ATOM 638 C CA . TRP A 1 81 ? -4.122 -4.646 1.084 1.00 92.25 81 TRP A CA 1
ATOM 639 C C . TRP A 1 81 ? -5.244 -5.494 1.677 1.00 92.25 81 TRP A C 1
ATOM 641 O O . TRP A 1 81 ? -5.292 -5.737 2.882 1.00 92.25 81 TRP A O 1
ATOM 651 N N . SER A 1 82 ? -6.161 -5.934 0.827 1.00 89.75 82 SER A N 1
ATOM 652 C CA . SER A 1 82 ? -7.427 -6.550 1.221 1.00 89.75 82 SER A CA 1
ATOM 653 C C . SER A 1 82 ? -7.600 -7.954 0.669 1.00 89.75 82 SER A C 1
ATOM 655 O O . SER A 1 82 ? -6.959 -8.324 -0.313 1.00 89.75 82 SER A O 1
ATOM 657 N N . LYS A 1 83 ? -8.489 -8.715 1.307 1.00 85.69 83 LYS A N 1
ATOM 658 C CA . LYS A 1 83 ? -8.983 -10.010 0.847 1.00 85.69 83 LYS A CA 1
ATOM 659 C C . LYS A 1 83 ? -10.507 -10.016 0.867 1.00 85.69 83 LYS A C 1
ATOM 661 O O . LYS A 1 83 ? -11.144 -9.358 1.694 1.00 85.69 83 LYS A O 1
ATOM 666 N N . SER A 1 84 ? -11.100 -10.800 -0.028 1.00 82.81 84 SER A N 1
ATOM 667 C CA . SER A 1 84 ? -12.558 -10.923 -0.145 1.00 82.81 84 SER A CA 1
ATOM 668 C C . SER A 1 84 ? -13.222 -11.530 1.093 1.00 82.81 84 SER A C 1
ATOM 670 O O . SER A 1 84 ? -14.397 -11.275 1.339 1.00 82.81 84 SER A O 1
ATOM 672 N N . ASP A 1 85 ? -12.487 -12.329 1.868 1.00 84.31 85 ASP A N 1
ATOM 673 C CA . ASP A 1 85 ? -12.961 -12.943 3.113 1.00 84.31 85 ASP A CA 1
ATOM 674 C C . ASP A 1 85 ? -12.844 -12.015 4.339 1.00 84.31 85 ASP A C 1
ATOM 676 O O . ASP A 1 85 ? -13.223 -12.403 5.443 1.00 84.31 85 ASP A O 1
ATOM 680 N N . GLY A 1 86 ? -12.341 -10.788 4.157 1.00 85.75 86 GLY A N 1
ATOM 681 C CA . GLY A 1 86 ? -12.163 -9.813 5.232 1.00 85.75 86 GLY A CA 1
ATOM 682 C C . GLY A 1 86 ? -10.867 -9.964 6.029 1.00 85.75 86 GLY A C 1
ATOM 683 O O . GLY A 1 86 ? -10.674 -9.228 6.992 1.00 85.75 86 GLY A O 1
ATOM 684 N N . THR A 1 87 ? -9.977 -10.889 5.655 1.00 88.88 87 THR A N 1
ATOM 685 C CA . THR A 1 87 ? -8.730 -11.177 6.391 1.00 88.88 87 THR A CA 1
ATOM 686 C C . THR A 1 87 ? -7.490 -10.504 5.800 1.00 88.88 87 THR A C 1
ATOM 688 O O . THR A 1 87 ? -6.357 -10.851 6.137 1.00 88.88 87 THR A O 1
ATOM 691 N N . GLY A 1 88 ? -7.671 -9.558 4.879 1.00 90.00 88 GLY A N 1
ATOM 692 C CA . GLY A 1 88 ? -6.564 -8.830 4.274 1.00 90.00 88 GLY A CA 1
ATOM 693 C C . GLY A 1 88 ? -5.801 -7.993 5.293 1.00 90.00 88 GLY A C 1
ATOM 694 O O . GLY A 1 88 ? -6.357 -7.534 6.288 1.00 90.00 88 GLY A O 1
ATOM 695 N N . PHE A 1 89 ? -4.515 -7.766 5.027 1.00 93.56 89 PHE A N 1
ATOM 696 C CA . PHE A 1 89 ? -3.612 -7.107 5.969 1.00 93.56 89 PHE A CA 1
ATOM 697 C C . PHE A 1 89 ? -4.165 -5.766 6.468 1.00 93.56 89 PHE A C 1
ATOM 699 O O . PHE A 1 89 ? -4.281 -5.561 7.670 1.00 93.56 89 PHE A O 1
ATOM 70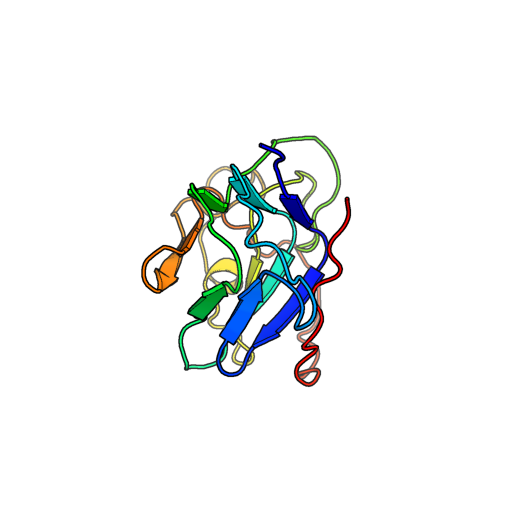6 N N . SER A 1 90 ? -4.596 -4.893 5.558 1.00 94.94 90 SER A N 1
ATOM 707 C CA . SER A 1 90 ? -5.165 -3.584 5.894 1.00 94.94 90 SER A CA 1
ATOM 708 C C . SER A 1 90 ? -6.530 -3.653 6.582 1.00 94.94 90 SER A C 1
ATOM 710 O O . SER A 1 90 ? -6.916 -2.704 7.261 1.00 94.94 90 SER A O 1
ATOM 712 N N . GLN A 1 91 ? -7.259 -4.761 6.417 1.00 93.69 91 GLN A N 1
ATOM 713 C CA . GLN A 1 91 ? -8.550 -4.991 7.074 1.00 93.69 91 GLN A CA 1
ATOM 714 C C . GLN A 1 91 ? -8.373 -5.374 8.547 1.00 93.69 91 GLN A C 1
ATOM 716 O O . GLN A 1 91 ? -9.247 -5.088 9.361 1.00 93.69 91 GLN A O 1
ATOM 721 N N . THR A 1 92 ? -7.253 -6.013 8.898 1.00 93.81 92 THR A N 1
ATOM 722 C CA . THR A 1 92 ? -7.032 -6.574 10.241 1.00 93.81 92 THR A CA 1
ATOM 723 C C . THR A 1 92 ? -5.863 -5.954 11.002 1.00 93.81 92 THR A C 1
ATOM 725 O O . THR A 1 92 ? -5.656 -6.295 12.167 1.00 93.81 92 THR A O 1
ATOM 728 N N . CYS A 1 93 ? -5.053 -5.107 10.363 1.00 95.44 93 CYS A N 1
ATOM 729 C CA . CYS A 1 93 ? -3.880 -4.521 11.000 1.00 95.44 93 CYS A CA 1
ATOM 730 C C . CYS A 1 93 ? -4.259 -3.591 12.158 1.00 95.44 93 CYS A C 1
ATOM 732 O O . CYS A 1 93 ? -5.358 -3.038 12.236 1.00 95.44 93 CYS A O 1
ATOM 734 N N . LYS A 1 94 ? -3.304 -3.407 13.065 1.00 96.25 94 LYS A N 1
ATOM 735 C CA . LYS A 1 94 ? -3.425 -2.473 14.176 1.00 96.25 94 LYS A CA 1
ATOM 736 C C . LYS A 1 94 ? -2.979 -1.079 13.734 1.00 96.25 94 LYS A C 1
ATOM 738 O O . LYS A 1 94 ? -1.994 -0.963 13.018 1.00 96.25 94 LYS A O 1
ATOM 743 N N . ASP A 1 95 ? -3.686 -0.063 14.208 1.00 94.75 95 ASP A N 1
ATOM 744 C CA . ASP A 1 95 ? -3.324 1.354 14.109 1.00 94.75 95 ASP A CA 1
ATOM 745 C C . ASP A 1 95 ? -3.396 1.932 15.532 1.00 94.75 95 ASP A C 1
ATOM 747 O O . ASP A 1 95 ? -4.459 2.346 16.008 1.00 94.75 95 ASP A O 1
ATOM 751 N N . SER A 1 96 ? -2.292 1.824 16.280 1.00 96.31 96 SER A N 1
ATOM 752 C CA . SER A 1 96 ? -2.260 2.163 17.710 1.00 96.31 96 SER A CA 1
ATOM 753 C C . SER A 1 96 ? -2.256 3.667 17.959 1.00 96.31 96 SER A C 1
ATOM 755 O O . SER A 1 96 ? -2.734 4.115 19.002 1.00 96.31 96 SER A O 1
ATOM 757 N N . ASN A 1 97 ? -1.686 4.440 17.036 1.00 93.94 97 ASN A N 1
ATOM 758 C CA . ASN A 1 97 ? -1.561 5.893 17.142 1.00 93.94 97 ASN A CA 1
ATOM 759 C C . ASN A 1 97 ? -2.712 6.640 16.434 1.00 93.94 97 ASN A C 1
ATOM 761 O O . ASN A 1 97 ? -2.822 7.857 16.584 1.00 93.94 97 ASN A O 1
ATOM 765 N N . SER A 1 98 ? -3.609 5.916 15.754 1.00 92.06 98 SER A N 1
ATOM 766 C CA . SER A 1 98 ? -4.763 6.442 15.018 1.00 92.06 98 SER A CA 1
ATOM 767 C C . SER A 1 98 ? -4.393 7.397 13.880 1.00 92.06 98 SER A C 1
ATOM 769 O O . SER A 1 98 ? -5.176 8.296 13.563 1.00 92.06 98 SER A O 1
ATOM 771 N N . ASP A 1 99 ? -3.226 7.210 13.261 1.00 91.38 99 ASP A N 1
ATOM 772 C CA . ASP A 1 99 ? -2.751 8.058 12.161 1.00 91.38 99 ASP A CA 1
ATOM 773 C C . ASP A 1 99 ? -3.307 7.648 10.783 1.00 91.38 99 ASP A C 1
ATOM 775 O O . ASP A 1 99 ? -3.183 8.393 9.809 1.00 91.38 99 ASP A O 1
ATOM 779 N N . GLY A 1 100 ? -4.013 6.515 10.706 1.00 91.50 100 GLY A N 1
ATOM 780 C CA . GLY A 1 100 ? -4.584 6.015 9.457 1.00 91.50 100 GLY A CA 1
ATOM 781 C C . GLY A 1 100 ? -3.690 5.035 8.699 1.00 91.50 100 GLY A C 1
ATOM 782 O O . GLY A 1 100 ? -4.059 4.636 7.589 1.00 91.50 100 GLY A O 1
ATOM 783 N N . PHE A 1 101 ? -2.577 4.611 9.294 1.00 93.94 101 PHE A N 1
ATOM 784 C CA . PHE A 1 101 ? -1.685 3.589 8.765 1.00 93.94 101 PHE A CA 1
ATOM 785 C C . PHE A 1 101 ? -1.586 2.399 9.725 1.00 93.94 101 PHE A C 1
ATOM 787 O O . PHE A 1 101 ? -1.847 2.497 10.920 1.00 93.94 101 PHE A O 1
ATOM 794 N N . CYS A 1 102 ? -1.249 1.235 9.181 1.00 95.31 102 CYS A N 1
ATOM 795 C CA . CYS A 1 102 ? -0.919 0.071 9.985 1.00 95.31 102 CYS A CA 1
ATOM 796 C C . CYS A 1 102 ? 0.409 0.310 10.720 1.00 95.31 102 CYS A C 1
ATOM 798 O O . CYS A 1 102 ? 1.369 0.780 10.110 1.00 95.31 102 CYS A O 1
ATOM 800 N N . ASP A 1 103 ? 0.486 -0.091 11.991 1.00 95.56 103 ASP A N 1
ATOM 801 C CA . ASP A 1 103 ? 1.716 -0.022 12.795 1.00 95.56 103 ASP A CA 1
ATOM 802 C C . ASP A 1 103 ? 2.846 -0.875 12.176 1.00 95.56 103 ASP A C 1
ATOM 804 O O . ASP A 1 103 ? 4.025 -0.543 12.284 1.00 95.56 103 ASP A O 1
ATOM 808 N N . GLU A 1 104 ? 2.477 -1.987 11.529 1.00 95.50 104 GLU A N 1
ATOM 809 C CA . GLU A 1 104 ? 3.398 -2.936 10.902 1.00 95.50 104 GLU A CA 1
ATOM 810 C C . GLU A 1 104 ? 3.419 -2.786 9.377 1.00 95.50 104 GLU A C 1
ATOM 812 O O . GLU A 1 104 ? 2.390 -2.563 8.731 1.00 95.50 104 GLU A O 1
ATOM 817 N N . ALA A 1 105 ? 4.600 -2.995 8.792 1.00 94.06 105 ALA A N 1
ATOM 818 C CA . ALA A 1 105 ? 4.787 -2.995 7.347 1.00 94.06 105 ALA A CA 1
ATOM 819 C C . ALA A 1 105 ? 4.182 -4.251 6.699 1.00 94.06 105 ALA A C 1
ATOM 821 O O . ALA A 1 105 ? 4.296 -5.365 7.216 1.00 94.06 105 ALA A O 1
ATOM 822 N N . TYR A 1 106 ? 3.609 -4.091 5.507 1.00 92.69 106 TYR A N 1
ATOM 823 C CA . TYR A 1 106 ? 3.161 -5.219 4.700 1.00 92.69 106 TYR A CA 1
ATOM 824 C C . TYR A 1 106 ? 4.336 -5.777 3.889 1.00 92.69 106 TYR A C 1
ATOM 826 O O . TYR A 1 106 ? 4.998 -5.062 3.130 1.00 92.69 106 TYR A O 1
ATOM 834 N N . ALA A 1 107 ? 4.587 -7.077 4.028 1.00 90.88 107 ALA A N 1
ATOM 835 C CA . ALA A 1 107 ? 5.572 -7.817 3.248 1.00 90.88 107 ALA A CA 1
ATOM 836 C C . ALA A 1 107 ? 4.857 -8.911 2.445 1.00 90.88 107 ALA A C 1
ATOM 838 O O . ALA A 1 107 ? 4.459 -9.937 2.994 1.00 90.88 107 ALA A O 1
ATOM 839 N N . GLY A 1 108 ? 4.662 -8.653 1.151 1.00 85.06 108 GLY A N 1
ATOM 840 C CA . GLY A 1 108 ? 4.005 -9.576 0.229 1.00 85.06 108 GLY A CA 1
ATOM 841 C C . GLY A 1 108 ? 5.005 -10.490 -0.483 1.00 85.06 108 GLY A C 1
ATOM 842 O O . GLY A 1 108 ? 5.911 -11.062 0.121 1.00 85.06 108 GLY A O 1
ATOM 843 N N . ALA A 1 109 ? 4.851 -10.615 -1.802 1.00 82.19 109 ALA A N 1
ATOM 844 C CA . ALA A 1 109 ? 5.827 -11.291 -2.653 1.00 82.19 109 ALA A CA 1
ATOM 845 C C . ALA A 1 109 ? 7.184 -10.548 -2.673 1.00 82.19 109 ALA A C 1
ATOM 847 O O . ALA A 1 109 ? 7.243 -9.356 -2.355 1.00 82.19 109 ALA A O 1
ATOM 848 N N . PRO A 1 110 ? 8.283 -11.201 -3.102 1.00 79.50 110 PRO A N 1
ATOM 849 C CA . PRO A 1 110 ? 9.581 -10.544 -3.242 1.00 79.50 110 PRO A CA 1
ATOM 850 C C . PRO A 1 110 ? 9.499 -9.243 -4.055 1.00 79.50 110 PRO A C 1
ATOM 852 O O . PRO A 1 110 ? 8.985 -9.227 -5.171 1.00 79.50 110 PRO A O 1
ATOM 855 N N . GLY A 1 111 ? 10.020 -8.151 -3.490 1.00 80.06 111 GLY A N 1
ATOM 856 C CA . GLY A 1 111 ? 9.974 -6.815 -4.099 1.00 80.06 111 GLY A CA 1
ATOM 857 C C . GLY A 1 111 ? 8.731 -5.987 -3.753 1.00 80.06 111 GLY A C 1
ATOM 858 O O . GLY A 1 111 ? 8.686 -4.812 -4.115 1.00 80.06 111 GLY A O 1
ATOM 859 N N . ILE A 1 112 ? 7.761 -6.555 -3.027 1.00 85.69 112 ILE A N 1
ATOM 860 C CA . ILE A 1 112 ? 6.594 -5.842 -2.496 1.00 85.69 112 ILE A CA 1
ATOM 861 C C . ILE A 1 112 ? 6.769 -5.665 -0.992 1.00 85.69 112 ILE A C 1
ATOM 863 O O . ILE A 1 112 ? 6.532 -6.583 -0.204 1.00 85.69 112 ILE A O 1
ATOM 867 N N . HIS A 1 113 ? 7.182 -4.463 -0.605 1.00 90.56 113 HIS A N 1
ATOM 868 C CA . HIS A 1 113 ? 7.307 -4.080 0.792 1.00 90.56 113 HIS A CA 1
ATOM 869 C C . HIS A 1 113 ? 6.742 -2.678 1.000 1.00 90.56 113 HIS A C 1
ATOM 871 O O . HIS A 1 113 ? 7.339 -1.702 0.545 1.00 90.56 113 HIS A O 1
ATOM 877 N N . ASP A 1 114 ? 5.580 -2.605 1.646 1.00 92.00 114 ASP A N 1
ATOM 878 C CA . ASP A 1 114 ? 4.875 -1.362 1.945 1.00 92.00 114 ASP A CA 1
ATOM 879 C C . ASP A 1 114 ? 5.091 -0.995 3.413 1.00 92.00 114 ASP A C 1
ATOM 881 O O . ASP A 1 114 ? 4.603 -1.679 4.313 1.00 92.00 114 ASP A O 1
ATOM 885 N N . HIS A 1 115 ? 5.860 0.067 3.645 1.00 91.81 115 HIS A N 1
ATOM 886 C CA . HIS A 1 115 ? 6.242 0.500 4.991 1.00 91.81 115 HIS A CA 1
ATOM 887 C C . HIS A 1 115 ? 5.127 1.236 5.733 1.00 91.81 115 HIS A C 1
ATOM 889 O O . HIS A 1 115 ? 5.215 1.378 6.947 1.00 91.81 115 HIS A O 1
ATOM 895 N N . PHE A 1 116 ? 4.114 1.725 5.015 1.00 93.12 116 PHE A N 1
ATOM 896 C CA . PHE A 1 116 ? 3.008 2.472 5.606 1.00 93.12 116 PHE A CA 1
ATOM 897 C C . PHE A 1 116 ? 1.682 1.999 5.010 1.00 93.12 116 PHE A C 1
ATOM 899 O O . PHE A 1 116 ? 1.020 2.779 4.323 1.00 93.12 116 PHE A O 1
ATOM 906 N N . PRO A 1 117 ? 1.279 0.733 5.214 1.00 94.94 117 PRO A N 1
ATOM 907 C CA . PRO A 1 117 ? 0.020 0.239 4.676 1.00 94.94 117 PRO A CA 1
ATOM 908 C C . PRO A 1 117 ? -1.148 1.049 5.242 1.00 94.94 117 PRO A C 1
ATOM 910 O O . PRO A 1 117 ? -1.123 1.458 6.399 1.00 94.94 117 PRO A O 1
ATOM 913 N N . LEU A 1 118 ? -2.183 1.281 4.443 1.00 95.12 118 LEU A N 1
ATOM 914 C CA . LEU A 1 118 ? -3.380 1.979 4.909 1.00 95.12 118 LEU A CA 1
ATOM 915 C C . LEU A 1 118 ? -4.179 1.073 5.846 1.00 95.12 118 LEU A C 1
ATOM 917 O O . LEU A 1 118 ? -4.367 -0.102 5.532 1.00 95.12 118 LEU A O 1
ATOM 921 N N . VAL A 1 119 ? -4.697 1.613 6.949 1.00 94.69 119 VAL A N 1
ATOM 922 C CA . VAL A 1 119 ? -5.668 0.903 7.799 1.00 94.69 119 VAL A CA 1
ATOM 923 C C . VAL A 1 119 ? -7.085 1.099 7.265 1.00 94.69 119 VAL A C 1
ATOM 925 O O . VAL A 1 119 ? -7.408 2.138 6.680 1.00 94.69 119 VAL A O 1
ATOM 928 N N . ASP A 1 120 ? -7.966 0.130 7.493 1.00 93.50 120 ASP A N 1
ATOM 929 C CA . ASP A 1 120 ? -9.384 0.305 7.200 1.00 93.50 120 ASP A CA 1
ATOM 930 C C . ASP A 1 120 ? -10.028 1.348 8.124 1.00 93.50 120 ASP A C 1
ATOM 932 O O . ASP A 1 120 ? -10.276 1.117 9.309 1.00 93.50 120 ASP A O 1
ATOM 936 N N . LYS A 1 121 ? -10.306 2.531 7.569 1.00 88.38 121 LYS A N 1
ATOM 937 C CA . LYS A 1 121 ? -11.136 3.570 8.199 1.00 88.38 121 LYS A CA 1
ATOM 938 C C . LYS A 1 121 ? -12.519 3.644 7.563 1.00 88.38 121 LYS A C 1
ATOM 940 O O . LYS A 1 121 ? -13.330 4.508 7.910 1.00 88.38 121 LYS A O 1
ATOM 945 N N . SER A 1 122 ? -12.802 2.762 6.613 1.00 77.00 122 SER A N 1
ATOM 946 C CA . SER A 1 122 ? -14.017 2.810 5.841 1.00 77.00 122 SER A CA 1
ATOM 947 C C . SER A 1 122 ? -15.161 2.225 6.673 1.00 77.00 122 SER A C 1
ATOM 949 O O . SER A 1 122 ? -15.137 1.082 7.114 1.00 77.00 122 SER A O 1
ATOM 951 N N . LYS A 1 123 ? -16.230 3.000 6.889 1.00 56.50 123 LYS A N 1
ATOM 952 C CA . LYS A 1 123 ? -17.508 2.453 7.383 1.00 56.50 123 LYS A CA 1
ATOM 953 C C . LYS A 1 123 ? -18.254 1.723 6.258 1.00 56.50 123 LYS A C 1
ATOM 955 O O . LYS A 1 123 ? -19.450 1.940 6.068 1.00 56.50 123 LYS A O 1
ATOM 960 N N . ARG A 1 124 ? -17.548 0.957 5.423 1.00 52.97 124 ARG A N 1
ATOM 961 C CA . ARG A 1 124 ? -18.148 0.284 4.270 1.00 52.97 124 ARG A CA 1
ATOM 962 C C . ARG A 1 124 ? -18.676 -1.070 4.723 1.00 52.97 124 ARG A C 1
ATOM 964 O O . ARG A 1 124 ? -17.934 -1.887 5.252 1.00 52.97 124 ARG A O 1
ATOM 971 N N . ASN A 1 125 ? -19.962 -1.316 4.482 1.00 41.03 125 ASN A N 1
ATOM 972 C CA . ASN A 1 125 ? -20.460 -2.685 4.434 1.00 41.03 125 ASN A CA 1
ATOM 973 C C . ASN A 1 125 ? -19.722 -3.385 3.289 1.00 41.03 125 ASN A C 1
ATOM 975 O O . ASN A 1 125 ? -19.690 -2.859 2.175 1.00 41.03 125 ASN A O 1
ATOM 979 N N . SER A 1 126 ? -19.104 -4.523 3.586 1.00 44.09 126 SER A N 1
ATOM 980 C CA . SER A 1 126 ? -18.326 -5.348 2.665 1.00 44.09 126 SER A CA 1
ATOM 981 C C . SER A 1 126 ? -19.122 -5.630 1.385 1.00 44.09 126 SER A C 1
ATOM 983 O O . SER A 1 126 ? -20.055 -6.430 1.365 1.00 44.09 126 SER A O 1
ATOM 985 N N . GLY A 1 127 ? -18.781 -4.911 0.314 1.00 42.53 127 GLY A N 1
ATOM 986 C CA . GLY A 1 127 ? -19.329 -5.114 -1.021 1.00 42.53 127 GLY A CA 1
ATOM 987 C C . GLY A 1 127 ? -18.617 -6.278 -1.698 1.00 42.53 127 GLY A C 1
ATOM 988 O O . GLY A 1 127 ? -17.390 -6.316 -1.732 1.00 42.53 127 GLY A O 1
ATOM 989 N N . ALA A 1 128 ? -19.402 -7.232 -2.196 1.00 39.25 128 ALA A N 1
ATOM 990 C CA . ALA A 1 128 ? -18.937 -8.437 -2.868 1.00 39.25 128 ALA A CA 1
ATOM 991 C C . ALA A 1 128 ? -18.061 -8.136 -4.098 1.00 39.25 128 ALA A C 1
ATOM 993 O O . ALA A 1 128 ? -18.238 -7.122 -4.773 1.00 39.25 128 ALA A O 1
ATOM 994 N N . GLY A 1 129 ? -17.137 -9.066 -4.360 1.00 45.69 129 GLY A N 1
ATOM 995 C CA . GLY A 1 129 ? -16.053 -8.963 -5.330 1.00 45.69 129 GLY A CA 1
ATOM 996 C C . GLY A 1 129 ? -16.456 -8.435 -6.703 1.00 45.69 129 GLY A C 1
ATOM 997 O O . GLY A 1 129 ? -17.383 -8.926 -7.348 1.00 45.69 129 GLY A O 1
ATOM 998 N N . VAL A 1 130 ? -15.690 -7.449 -7.159 1.00 46.31 130 VAL A N 1
ATOM 999 C CA . VAL A 1 130 ? -15.700 -6.966 -8.537 1.00 46.31 130 VAL A CA 1
ATOM 1000 C C . VAL A 1 130 ? -14.580 -7.699 -9.282 1.00 46.31 130 VAL A C 1
ATOM 1002 O O . VAL A 1 130 ? -13.508 -7.937 -8.739 1.00 46.31 130 VAL A O 1
ATOM 1005 N N . GLY A 1 131 ? -14.845 -8.151 -10.508 1.00 42.91 131 GLY A N 1
ATOM 1006 C CA . GLY A 1 131 ? -13.873 -8.911 -11.298 1.00 42.91 131 GLY A CA 1
ATOM 1007 C C . GLY A 1 131 ? -12.594 -8.126 -11.631 1.00 42.91 131 GLY A C 1
ATOM 1008 O O . GLY A 1 131 ? -12.592 -6.897 -11.646 1.00 42.91 131 GLY A O 1
ATOM 1009 N N . CYS A 1 132 ? -11.523 -8.867 -11.946 1.00 47.25 132 CYS A N 1
ATOM 1010 C CA . CYS A 1 132 ? -10.198 -8.376 -12.350 1.00 47.25 132 CYS A CA 1
ATOM 1011 C C . CYS A 1 132 ? -10.250 -7.168 -13.307 1.00 47.25 132 CYS A C 1
ATOM 1013 O O . CYS A 1 132 ? -10.502 -7.338 -14.504 1.00 47.25 132 CYS A O 1
ATOM 1015 N N . ASN A 1 133 ? -9.916 -5.969 -12.820 1.00 50.16 133 ASN A N 1
ATOM 1016 C CA . ASN A 1 133 ? -9.570 -4.852 -13.694 1.00 50.16 133 ASN A CA 1
ATOM 1017 C C . ASN A 1 133 ? -8.069 -4.936 -14.011 1.00 50.16 133 ASN A C 1
ATOM 1019 O O . ASN A 1 133 ? -7.231 -4.764 -13.128 1.00 50.16 133 ASN A O 1
ATOM 1023 N N . ARG A 1 134 ? -7.733 -5.293 -15.257 1.00 50.16 134 ARG A N 1
ATOM 1024 C CA . ARG A 1 134 ? -6.353 -5.597 -15.690 1.00 50.16 134 ARG A CA 1
ATOM 1025 C C . ARG A 1 134 ? -5.516 -4.353 -15.987 1.00 50.16 134 ARG A C 1
ATOM 1027 O O . ARG A 1 134 ? -4.300 -4.468 -16.122 1.00 50.16 134 ARG A O 1
ATOM 1034 N N . ASP A 1 135 ? -6.155 -3.191 -16.063 1.00 48.41 135 ASP A N 1
ATOM 1035 C CA . ASP A 1 135 ? -5.519 -1.954 -16.491 1.00 48.41 135 ASP A CA 1
ATOM 1036 C C . ASP A 1 135 ? -5.373 -0.994 -15.306 1.00 48.41 135 ASP A C 1
ATOM 1038 O O . ASP A 1 135 ? -6.312 -0.294 -14.919 1.00 48.41 135 ASP A O 1
ATOM 1042 N N . LEU A 1 136 ? -4.164 -0.933 -14.738 1.00 53.25 136 LEU A N 1
ATOM 1043 C CA . LEU A 1 136 ? -3.779 0.201 -13.901 1.00 53.25 136 LEU A CA 1
ATOM 1044 C C . LEU A 1 136 ? -3.779 1.465 -14.759 1.00 53.25 136 LEU A C 1
ATOM 1046 O O . LEU A 1 136 ? -3.105 1.522 -15.793 1.00 53.25 136 LEU A O 1
ATOM 1050 N N . LYS A 1 137 ? -4.466 2.517 -14.308 1.00 52.97 137 LYS A N 1
ATOM 1051 C CA . LYS A 1 137 ? -4.319 3.830 -14.933 1.00 52.97 137 LYS A CA 1
ATOM 1052 C C . LYS A 1 137 ? -2.957 4.387 -14.536 1.00 52.97 137 LYS A C 1
ATOM 1054 O O . LYS A 1 137 ? -2.787 4.917 -13.442 1.00 52.97 137 LYS A O 1
ATOM 1059 N N . LEU A 1 138 ? -1.985 4.271 -15.440 1.00 48.38 138 LEU A N 1
ATOM 1060 C CA . LEU A 1 138 ? -0.744 5.033 -15.354 1.00 48.38 138 LEU A CA 1
ATOM 1061 C C . LEU A 1 138 ? -1.099 6.522 -15.455 1.00 48.38 138 LEU A C 1
ATOM 1063 O O . LEU A 1 138 ? -1.629 6.960 -16.478 1.00 48.38 138 LEU A O 1
ATOM 1067 N N . GLN A 1 139 ? -0.814 7.288 -14.405 1.00 51.28 139 GLN A N 1
ATOM 1068 C CA . GLN A 1 139 ? -0.969 8.740 -14.412 1.00 51.28 139 GLN A CA 1
ATOM 1069 C C . GLN A 1 139 ? 0.435 9.349 -14.487 1.00 51.28 139 GLN A C 1
ATOM 1071 O O . GLN A 1 139 ? 1.266 9.110 -13.610 1.00 51.28 139 GLN A O 1
ATOM 1076 N N . MET A 1 140 ? 0.721 10.020 -15.609 1.00 41.59 140 MET A N 1
ATOM 1077 C CA . MET A 1 140 ? 2.013 10.662 -15.895 1.00 41.59 140 MET A CA 1
ATOM 1078 C C . MET A 1 140 ? 2.074 12.077 -15.339 1.00 41.59 140 MET A C 1
ATOM 1080 O O . MET A 1 140 ? 1.041 12.774 -15.432 1.00 41.59 140 MET A O 1
#

Secondary structure (DSSP, 8-state):
-EEEEEES-EEEESSEEEES-S--SS-PEEEEEEEESEEEEE-SSPPEEEESSEEEEEEE----EES--TTS-SEE-SEEEE-TTS--HHHH---SS-SSB-SSPEE-STT-EESSPBP-------PPPPP-------B-